Protein AF-A0AAW4BMU1-F1 (afdb_monomer)

Sequence (122 aa):
ATSKSKAVQGATNSAHCILSCYTDLPLKGILLPLTYSEKNSDGNITVSFKYRNGIGDFFKVPASDLAVIKDIEQYANENADTQPKKYERLLLAKRNHNVPKDWEGISPISSQLMTTWSVETN

Structure (mmCIF, N/CA/C/O backbone):
data_AF-A0AAW4BMU1-F1
#
_entry.id   AF-A0AAW4BMU1-F1
#
loop_
_atom_site.group_PDB
_atom_site.id
_atom_site.type_symbol
_atom_site.label_atom_id
_atom_site.label_alt_id
_atom_site.label_comp_id
_atom_site.label_asym_id
_atom_site.label_entity_id
_atom_site.label_seq_id
_atom_site.pdbx_PDB_ins_code
_atom_site.Cartn_x
_atom_site.Cartn_y
_atom_site.Cartn_z
_atom_site.occupancy
_atom_site.B_iso_or_equiv
_atom_site.auth_seq_id
_atom_site.auth_comp_id
_atom_site.auth_asym_id
_atom_site.auth_atom_id
_atom_site.pdbx_PDB_model_num
ATOM 1 N N . ALA A 1 1 ? 23.087 -7.289 16.333 1.00 44.78 1 ALA A N 1
ATOM 2 C CA . ALA A 1 1 ? 22.908 -6.204 15.347 1.00 44.78 1 ALA A CA 1
ATOM 3 C C . ALA A 1 1 ? 22.236 -6.767 14.098 1.00 44.78 1 ALA A C 1
ATOM 5 O O . ALA A 1 1 ? 22.866 -7.502 13.344 1.00 44.78 1 ALA A O 1
ATOM 6 N N . THR A 1 2 ? 20.946 -6.504 13.901 1.00 47.69 2 THR A N 1
ATOM 7 C CA . THR A 1 2 ? 20.257 -6.809 12.640 1.00 47.69 2 THR A CA 1
ATOM 8 C C . THR A 1 2 ? 20.794 -5.872 11.559 1.00 47.69 2 THR A C 1
ATOM 10 O O . THR A 1 2 ? 20.856 -4.659 11.745 1.00 47.69 2 THR A O 1
ATOM 13 N N . SER A 1 3 ? 21.264 -6.422 10.436 1.00 55.03 3 SER A N 1
ATOM 14 C CA . SER A 1 3 ? 21.736 -5.600 9.318 1.00 55.03 3 SER A CA 1
ATOM 15 C C . SER A 1 3 ? 20.581 -4.741 8.790 1.00 55.03 3 SER A C 1
ATOM 17 O O . SER A 1 3 ? 19.454 -5.226 8.691 1.00 55.03 3 SER A O 1
ATOM 19 N N . LYS A 1 4 ? 20.851 -3.483 8.406 1.00 58.41 4 LYS A N 1
ATOM 20 C CA . LYS A 1 4 ? 19.831 -2.526 7.920 1.00 58.41 4 LYS A CA 1
ATOM 21 C C . LYS A 1 4 ? 18.897 -3.116 6.849 1.00 58.41 4 LYS A C 1
ATOM 23 O O . LYS A 1 4 ? 17.707 -2.828 6.852 1.00 58.41 4 LYS A O 1
ATOM 28 N N . SER A 1 5 ? 19.406 -3.997 5.981 1.00 56.44 5 SER A N 1
ATOM 29 C CA . SER A 1 5 ? 18.604 -4.685 4.956 1.00 56.44 5 SER A CA 1
ATOM 30 C C . SER A 1 5 ? 17.519 -5.609 5.524 1.00 56.44 5 SER A C 1
ATOM 32 O O . SER A 1 5 ? 16.420 -5.653 4.980 1.00 56.44 5 SER A O 1
ATOM 34 N N . LYS A 1 6 ? 17.800 -6.326 6.621 1.00 57.34 6 LYS A N 1
ATOM 35 C CA . LYS A 1 6 ? 16.843 -7.239 7.264 1.00 57.34 6 LYS A CA 1
ATOM 36 C C . LYS A 1 6 ? 15.741 -6.465 7.986 1.00 57.34 6 LYS A C 1
ATOM 38 O O . LYS A 1 6 ? 14.580 -6.839 7.882 1.00 57.34 6 LYS A O 1
ATOM 43 N N . ALA A 1 7 ? 16.094 -5.347 8.626 1.00 59.47 7 ALA A N 1
ATOM 44 C CA . ALA A 1 7 ? 15.126 -4.451 9.261 1.00 59.47 7 ALA A CA 1
ATOM 45 C C . ALA A 1 7 ? 14.137 -3.849 8.242 1.00 59.47 7 ALA A C 1
ATOM 47 O O . ALA A 1 7 ? 12.932 -3.853 8.474 1.00 59.47 7 ALA A O 1
ATOM 48 N N . VAL A 1 8 ? 14.630 -3.422 7.072 1.00 62.56 8 VAL A N 1
ATOM 49 C CA . VAL A 1 8 ? 13.799 -2.916 5.959 1.00 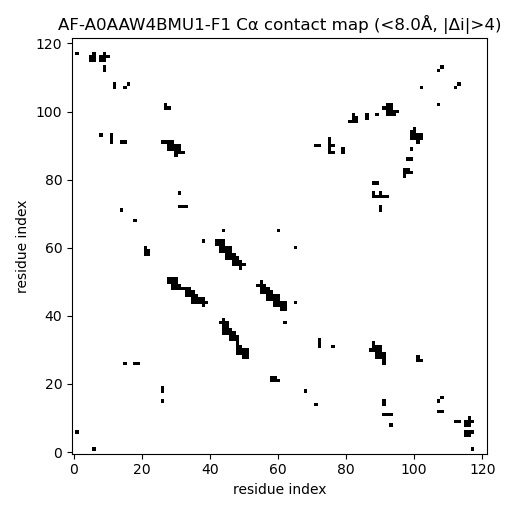62.56 8 VAL A CA 1
ATOM 50 C C . VAL A 1 8 ? 12.831 -3.985 5.436 1.00 62.56 8 VAL A C 1
ATOM 52 O O . VAL A 1 8 ? 11.667 -3.700 5.152 1.00 62.56 8 VAL A O 1
ATOM 55 N N . GLN A 1 9 ? 13.288 -5.236 5.344 1.00 62.19 9 GLN A N 1
ATOM 56 C CA . GLN A 1 9 ? 12.439 -6.347 4.921 1.00 62.19 9 GLN A CA 1
ATOM 57 C C . GLN A 1 9 ? 11.355 -6.678 5.959 1.00 62.19 9 GLN A C 1
ATOM 59 O O . GLN A 1 9 ? 10.221 -6.952 5.578 1.00 62.19 9 GLN A O 1
ATOM 64 N N . GLY A 1 10 ? 11.676 -6.585 7.254 1.00 71.19 10 GLY A N 1
ATOM 65 C CA . GLY A 1 10 ? 10.693 -6.700 8.332 1.00 71.19 10 GLY A CA 1
ATOM 66 C C . GLY A 1 10 ? 9.600 -5.634 8.247 1.00 71.19 10 GLY A C 1
ATOM 67 O O . GLY A 1 10 ? 8.425 -5.978 8.220 1.00 71.19 10 GLY A O 1
ATOM 68 N N . ALA A 1 11 ? 9.975 -4.361 8.099 1.00 78.00 11 ALA A N 1
ATOM 69 C CA . ALA A 1 11 ? 9.020 -3.254 8.002 1.00 78.00 11 ALA A CA 1
ATOM 70 C C . ALA A 1 11 ? 8.071 -3.381 6.794 1.00 78.00 11 ALA A C 1
ATOM 72 O O . ALA A 1 11 ? 6.863 -3.207 6.936 1.00 78.00 11 ALA A O 1
ATOM 73 N N . THR A 1 12 ? 8.597 -3.755 5.621 1.00 81.69 12 THR A N 1
ATOM 74 C CA . THR A 1 12 ? 7.780 -3.943 4.405 1.00 81.69 12 THR A CA 1
ATOM 75 C C . THR A 1 12 ? 6.765 -5.079 4.572 1.00 81.69 12 THR A C 1
ATOM 77 O O . THR A 1 12 ? 5.614 -4.958 4.155 1.00 81.69 12 THR A O 1
ATOM 80 N N . ASN A 1 13 ? 7.171 -6.182 5.203 1.00 83.12 13 ASN A N 1
ATOM 81 C CA . ASN A 1 13 ? 6.277 -7.310 5.438 1.00 83.12 13 ASN A CA 1
ATOM 82 C C . ASN A 1 13 ? 5.215 -6.989 6.498 1.00 83.12 13 ASN A C 1
ATOM 84 O O . ASN A 1 13 ? 4.052 -7.343 6.310 1.00 83.12 13 ASN A O 1
ATOM 88 N N . SER A 1 14 ? 5.585 -6.290 7.577 1.00 85.00 14 SER A N 1
ATOM 89 C CA . SER A 1 14 ? 4.630 -5.810 8.582 1.00 85.00 14 SER A CA 1
ATOM 90 C C . SER A 1 14 ? 3.599 -4.870 7.961 1.00 85.00 14 SER A C 1
ATOM 92 O O . SER A 1 14 ? 2.406 -5.043 8.193 1.00 85.00 14 SER A O 1
ATOM 94 N N . ALA A 1 15 ? 4.031 -3.940 7.102 1.00 89.62 15 ALA A N 1
ATOM 95 C CA . ALA A 1 15 ? 3.130 -3.057 6.367 1.00 89.62 15 ALA A CA 1
ATOM 96 C C . ALA A 1 15 ? 2.135 -3.842 5.495 1.00 89.62 15 ALA A C 1
ATOM 98 O O . ALA A 1 15 ? 0.943 -3.545 5.510 1.00 89.62 15 ALA A O 1
ATOM 99 N N . HIS A 1 16 ? 2.593 -4.890 4.797 1.00 89.44 16 HIS A N 1
ATOM 100 C CA . HIS A 1 16 ? 1.696 -5.779 4.055 1.00 89.44 16 HIS A CA 1
ATOM 101 C C . HIS A 1 16 ? 0.668 -6.458 4.974 1.00 89.44 16 HIS A C 1
ATOM 103 O O . HIS A 1 16 ? -0.513 -6.487 4.639 1.00 89.44 16 HIS A O 1
ATOM 109 N N . CYS A 1 17 ? 1.093 -6.997 6.125 1.00 88.31 17 CYS A N 1
ATOM 110 C CA . CYS A 1 17 ? 0.184 -7.643 7.083 1.00 88.31 17 CYS A CA 1
ATOM 111 C C . CYS A 1 17 ? -0.893 -6.676 7.573 1.00 88.31 17 CYS A C 1
ATOM 113 O O . CYS A 1 17 ? -2.075 -7.000 7.534 1.00 88.31 17 CYS A O 1
ATOM 115 N N . ILE A 1 18 ? -0.480 -5.480 7.992 1.00 92.06 18 ILE A N 1
ATOM 116 C CA . ILE A 1 18 ? -1.384 -4.448 8.499 1.00 92.06 18 ILE A CA 1
ATOM 117 C C . ILE A 1 18 ? -2.407 -4.073 7.426 1.00 92.06 18 ILE A C 1
ATOM 119 O O . ILE A 1 18 ? -3.604 -4.089 7.689 1.00 92.06 18 ILE A O 1
ATOM 123 N N . LEU A 1 19 ? -1.956 -3.789 6.202 1.00 93.56 19 LEU A N 1
ATOM 124 C CA . LEU A 1 19 ? -2.849 -3.402 5.109 1.00 93.56 19 LEU A CA 1
ATOM 125 C C . LEU A 1 19 ? -3.829 -4.519 4.730 1.00 93.56 19 LEU A C 1
ATOM 127 O O . LEU A 1 19 ? -4.995 -4.231 4.472 1.00 93.56 19 LEU A O 1
ATOM 131 N N . SER A 1 20 ? -3.397 -5.785 4.768 1.00 92.38 20 SER A N 1
ATOM 132 C CA . SER A 1 20 ? -4.282 -6.926 4.493 1.00 92.38 20 SER A CA 1
ATOM 133 C C . SER A 1 20 ? -5.406 -7.102 5.520 1.00 92.38 20 SER A C 1
ATOM 135 O O . SER A 1 20 ? -6.400 -7.751 5.220 1.00 92.38 20 SER A O 1
ATOM 137 N N . CYS A 1 21 ? -5.303 -6.489 6.704 1.00 93.19 21 CYS A N 1
ATOM 138 C CA . CYS A 1 21 ? -6.403 -6.470 7.671 1.00 93.19 21 CYS A CA 1
ATOM 139 C C . CYS A 1 21 ? -7.549 -5.530 7.260 1.00 93.19 21 CYS A C 1
ATOM 141 O O . CYS A 1 21 ? -8.651 -5.661 7.787 1.00 93.19 21 CYS A O 1
ATOM 143 N N . TYR A 1 22 ? -7.305 -4.579 6.351 1.00 94.50 22 TYR A N 1
ATOM 144 C CA . TYR A 1 22 ? -8.291 -3.572 5.942 1.00 94.50 22 TYR A CA 1
ATOM 145 C C . TYR A 1 22 ? -8.839 -3.782 4.530 1.00 94.50 22 TYR A C 1
ATOM 147 O O . TYR A 1 22 ? -9.809 -3.123 4.148 1.00 94.50 22 TYR A O 1
ATOM 155 N N . THR A 1 23 ? -8.214 -4.644 3.726 1.00 94.50 23 THR A N 1
ATOM 156 C CA . THR A 1 23 ? -8.623 -4.857 2.339 1.00 94.50 23 THR A CA 1
ATOM 157 C C . THR A 1 23 ? -8.150 -6.192 1.775 1.00 94.50 23 THR A C 1
ATOM 159 O O . THR A 1 23 ? -7.016 -6.608 2.005 1.00 94.50 23 THR A O 1
ATOM 162 N N . ASP A 1 24 ? -9.007 -6.807 0.959 1.00 92.75 24 ASP A N 1
ATOM 163 C CA . ASP A 1 24 ? -8.674 -7.963 0.118 1.00 92.75 24 ASP A CA 1
ATOM 164 C C . ASP A 1 24 ? -8.123 -7.545 -1.258 1.00 92.75 24 ASP A C 1
ATOM 166 O O . ASP A 1 24 ? -7.808 -8.386 -2.105 1.00 92.75 24 ASP A O 1
ATOM 170 N N . LEU A 1 25 ? -8.025 -6.236 -1.516 1.00 93.25 25 LEU A N 1
ATOM 171 C CA . LEU A 1 25 ? -7.499 -5.720 -2.771 1.00 93.25 25 LEU A CA 1
ATOM 172 C C . LEU A 1 25 ? -6.021 -6.101 -2.936 1.00 93.25 25 LEU A C 1
ATOM 174 O O . LEU A 1 25 ? -5.258 -6.096 -1.964 1.00 93.25 25 LEU A O 1
ATOM 178 N N . PRO A 1 26 ? -5.563 -6.363 -4.173 1.00 91.12 26 PRO A N 1
ATOM 179 C CA . PRO A 1 26 ? -4.154 -6.614 -4.424 1.00 91.12 26 PRO A CA 1
ATOM 180 C C . PRO A 1 26 ? -3.303 -5.436 -3.940 1.00 91.12 26 PRO A C 1
ATOM 182 O O . PRO A 1 26 ? -3.369 -4.345 -4.492 1.00 91.12 26 PRO A O 1
ATOM 185 N N . LEU A 1 27 ? -2.446 -5.648 -2.943 1.00 90.88 27 LEU A N 1
ATOM 186 C CA . LEU A 1 27 ? -1.543 -4.591 -2.467 1.00 90.88 27 LEU A CA 1
ATOM 187 C C . LEU A 1 27 ? -0.356 -4.347 -3.422 1.00 90.88 27 LEU A C 1
ATOM 189 O O . LEU A 1 27 ? 0.415 -3.398 -3.265 1.00 90.88 27 LEU A O 1
ATOM 193 N N . LYS A 1 28 ? -0.194 -5.225 -4.419 1.00 88.56 28 LYS A N 1
ATOM 194 C CA . LYS A 1 28 ? 0.891 -5.200 -5.405 1.00 88.56 28 LYS A CA 1
ATOM 195 C C . LYS A 1 28 ? 0.693 -4.035 -6.366 1.00 88.56 28 LYS A C 1
ATOM 197 O O . LYS A 1 28 ? -0.366 -3.903 -6.969 1.00 88.56 28 LYS A O 1
ATOM 202 N N . GLY A 1 29 ? 1.751 -3.259 -6.596 1.00 90.00 29 GLY A N 1
ATOM 203 C CA . GLY A 1 29 ? 1.763 -2.248 -7.655 1.00 90.00 29 GLY A CA 1
ATOM 204 C C . GLY A 1 29 ? 0.915 -1.009 -7.365 1.00 90.00 29 GLY A C 1
ATOM 205 O O . GLY A 1 29 ? 0.651 -0.244 -8.292 1.00 90.00 29 GLY A O 1
ATOM 206 N N . ILE A 1 30 ? 0.499 -0.813 -6.109 1.00 94.06 30 ILE A N 1
ATOM 207 C CA . ILE A 1 30 ? -0.136 0.423 -5.650 1.00 94.06 30 ILE A CA 1
ATOM 208 C C . ILE A 1 30 ? 0.870 1.573 -5.766 1.00 94.06 30 ILE A C 1
ATOM 210 O O . ILE A 1 30 ? 1.992 1.478 -5.263 1.00 94.06 30 ILE A O 1
ATOM 214 N N . LEU A 1 31 ? 0.455 2.653 -6.421 1.00 95.25 31 LEU A N 1
ATOM 215 C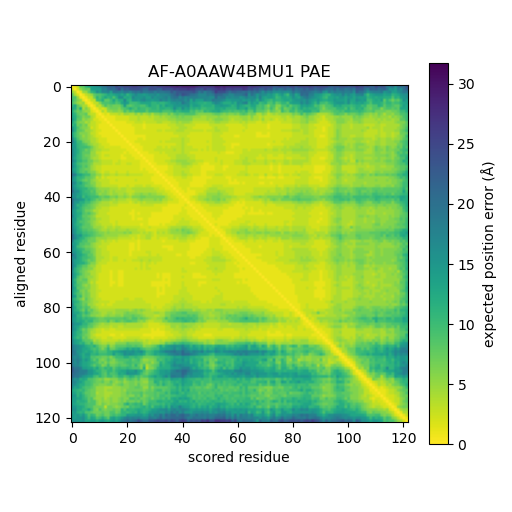 CA . LEU A 1 31 ? 1.234 3.864 -6.647 1.00 95.25 31 LEU A CA 1
ATOM 216 C C . LEU A 1 31 ? 1.031 4.882 -5.523 1.00 95.25 31 LEU A C 1
ATOM 218 O O . LEU A 1 31 ? -0.070 5.034 -4.9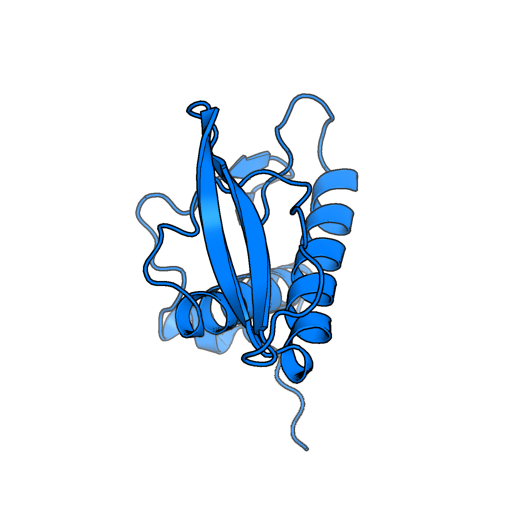95 1.00 95.25 31 LEU A O 1
ATOM 222 N N . LEU A 1 32 ? 2.102 5.612 -5.218 1.00 94.81 32 LEU A N 1
ATOM 223 C CA . LEU A 1 32 ? 2.074 6.798 -4.362 1.00 94.81 32 LEU A CA 1
ATOM 224 C C . LEU A 1 32 ? 1.837 8.080 -5.185 1.00 94.81 32 LEU A C 1
ATOM 226 O O . LEU A 1 32 ? 2.248 8.133 -6.351 1.00 94.81 32 LEU A O 1
ATOM 230 N N . PRO A 1 33 ? 1.277 9.146 -4.578 1.00 95.88 33 PRO A N 1
ATOM 231 C CA . PRO A 1 33 ? 0.775 9.214 -3.199 1.00 95.88 33 PRO A CA 1
ATOM 232 C C . PRO A 1 33 ? -0.612 8.579 -3.036 1.00 95.88 33 PRO A C 1
ATOM 234 O O . PRO A 1 33 ? -1.386 8.485 -3.992 1.00 95.88 33 PRO A O 1
ATOM 237 N N . LEU A 1 34 ? -0.933 8.182 -1.806 1.00 97.25 34 LEU A N 1
ATOM 238 C CA . LEU A 1 34 ? -2.292 7.822 -1.414 1.00 97.25 34 LEU A CA 1
ATOM 239 C C . LEU A 1 34 ? -3.139 9.091 -1.259 1.00 97.25 34 LEU A C 1
ATOM 241 O O . LEU A 1 34 ? -2.637 10.184 -1.003 1.00 97.25 34 LEU A O 1
ATOM 245 N N . THR A 1 35 ? -4.452 8.953 -1.422 1.00 97.62 35 THR A N 1
ATOM 246 C CA . THR A 1 35 ? -5.408 10.046 -1.198 1.00 97.62 35 THR A CA 1
ATOM 247 C C . THR A 1 35 ? -6.343 9.688 -0.054 1.00 97.62 35 THR A C 1
ATOM 249 O O . THR A 1 35 ? -6.876 8.582 -0.015 1.00 97.62 35 THR A O 1
ATOM 252 N N . TYR A 1 36 ? -6.568 10.630 0.857 1.00 97.75 36 TYR A N 1
ATOM 253 C CA . TYR A 1 36 ? -7.368 10.423 2.062 1.00 97.75 36 TYR A CA 1
ATOM 254 C C . TYR A 1 36 ? -8.613 11.300 2.031 1.00 97.75 36 TYR A C 1
ATOM 256 O O . TYR A 1 36 ? -8.516 12.499 1.772 1.00 97.75 36 TYR A O 1
ATOM 264 N N . SER A 1 37 ? -9.774 10.714 2.315 1.00 97.25 37 SER A N 1
ATOM 265 C CA . SER A 1 37 ? -11.001 11.479 2.538 1.00 97.25 37 SER A CA 1
ATOM 266 C C . SER A 1 37 ? -11.046 12.083 3.943 1.00 97.25 37 SER A C 1
ATOM 268 O O . SER A 1 37 ? -10.277 11.717 4.834 1.00 97.25 37 SER A O 1
ATOM 270 N N . GLU A 1 38 ? -12.029 12.946 4.180 1.00 96.50 38 GLU A N 1
ATOM 271 C CA . GLU A 1 38 ? -12.455 13.261 5.542 1.00 96.50 38 GLU A CA 1
ATOM 272 C C . GLU A 1 38 ? -13.091 12.038 6.223 1.00 96.50 38 GLU A C 1
ATOM 274 O O . GLU A 1 38 ? -13.467 11.053 5.572 1.00 96.50 38 GLU A O 1
ATOM 279 N N . LYS A 1 39 ? -13.202 12.108 7.553 1.00 97.12 39 LYS A N 1
ATOM 280 C CA . LYS A 1 39 ? -13.874 11.097 8.372 1.00 97.12 39 LYS A CA 1
ATOM 281 C C . LYS A 1 39 ? -15.371 11.091 8.051 1.00 97.12 39 LYS A C 1
ATOM 283 O O . LYS A 1 39 ? -16.029 12.122 8.151 1.00 97.12 39 LYS A O 1
ATOM 288 N N . ASN A 1 40 ? -15.907 9.927 7.698 1.00 94.00 40 ASN A N 1
ATOM 289 C CA . ASN A 1 40 ? -17.328 9.759 7.417 1.00 94.00 40 ASN A CA 1
ATOM 290 C C . ASN A 1 40 ? -18.162 9.605 8.709 1.00 94.00 40 ASN A C 1
ATOM 292 O O . ASN A 1 40 ? -17.625 9.544 9.818 1.00 94.00 40 ASN A O 1
ATOM 296 N N . SER A 1 41 ? -19.487 9.513 8.562 1.00 94.50 41 SER A N 1
ATOM 297 C CA . SER A 1 41 ? -20.435 9.308 9.671 1.00 94.50 41 SER A CA 1
ATOM 298 C C . SER A 1 41 ? -20.152 8.055 10.500 1.00 94.50 41 SER A C 1
ATOM 300 O O . SER A 1 41 ? -20.377 8.054 11.706 1.00 94.50 41 SER A O 1
ATOM 302 N N . ASP A 1 42 ? -19.615 7.014 9.866 1.00 94.25 42 ASP A N 1
ATOM 303 C CA . ASP A 1 42 ? -19.290 5.729 10.500 1.00 94.25 42 ASP A CA 1
ATOM 304 C C . ASP A 1 42 ? -17.941 5.772 11.233 1.00 94.25 42 ASP A C 1
ATOM 306 O O . ASP A 1 42 ? -17.502 4.793 11.829 1.00 94.25 42 ASP A O 1
ATOM 310 N N . GLY A 1 43 ? -17.254 6.912 11.166 1.00 95.25 43 GLY A N 1
ATOM 311 C CA . GLY A 1 43 ? -15.959 7.136 11.777 1.00 95.25 43 GLY A CA 1
ATOM 312 C C . GLY A 1 43 ? -14.762 6.590 11.004 1.00 95.25 43 GLY A C 1
ATOM 313 O O . GLY A 1 43 ? -13.656 6.560 11.549 1.00 95.25 43 GLY A O 1
ATOM 314 N N . ASN A 1 44 ? -14.966 6.225 9.741 1.00 97.38 44 ASN A N 1
ATOM 315 C CA . ASN A 1 44 ? -13.950 5.702 8.841 1.00 97.38 44 ASN A CA 1
ATOM 316 C C . ASN A 1 44 ? -13.421 6.774 7.886 1.00 97.38 44 ASN A C 1
ATOM 318 O O . ASN A 1 44 ? -14.096 7.751 7.563 1.00 97.38 44 ASN A O 1
ATOM 322 N N . ILE A 1 45 ? -12.211 6.551 7.390 1.00 97.81 45 ILE A N 1
ATOM 323 C CA . ILE A 1 45 ? -11.549 7.341 6.359 1.00 97.81 45 ILE A CA 1
ATOM 324 C C . ILE A 1 45 ? -11.343 6.450 5.142 1.00 97.81 45 ILE A C 1
ATOM 326 O O . ILE A 1 45 ? -10.950 5.290 5.264 1.00 97.81 45 ILE A O 1
ATOM 330 N N . THR A 1 46 ? -11.617 6.998 3.964 1.00 97.88 46 THR A N 1
ATOM 331 C CA . THR A 1 46 ? -11.373 6.316 2.696 1.00 97.88 46 THR A CA 1
ATOM 332 C C . THR A 1 46 ? -9.955 6.616 2.236 1.00 97.88 46 THR A C 1
ATOM 334 O O . THR A 1 46 ? -9.586 7.780 2.075 1.00 97.88 46 THR A O 1
ATOM 337 N N . VAL A 1 47 ? -9.177 5.561 2.009 1.00 98.00 47 VAL A N 1
ATOM 338 C CA . VAL A 1 47 ? -7.825 5.606 1.452 1.00 98.00 47 VAL A CA 1
ATOM 339 C C . VAL A 1 47 ? -7.912 5.145 0.004 1.00 98.00 47 VAL A C 1
ATOM 341 O O . VAL A 1 47 ? -8.257 3.996 -0.260 1.00 98.00 47 VAL A O 1
ATOM 344 N N . SER A 1 48 ? -7.636 6.047 -0.932 1.00 97.81 48 SER A N 1
ATOM 345 C CA . SER A 1 48 ? -7.716 5.798 -2.374 1.00 97.81 48 SER A CA 1
ATOM 346 C C . SER A 1 48 ? -6.332 5.776 -3.003 1.00 97.81 48 SER A C 1
ATOM 348 O O . SER A 1 48 ? -5.435 6.513 -2.586 1.00 97.81 48 SER A O 1
ATOM 350 N N . PHE A 1 49 ? -6.168 4.959 -4.035 1.00 97.44 49 PHE A N 1
ATOM 351 C CA . PHE A 1 49 ? -4.903 4.785 -4.731 1.00 97.44 49 PHE A CA 1
ATOM 352 C C . PHE A 1 49 ? -5.104 4.381 -6.192 1.00 97.44 49 PHE A C 1
ATOM 354 O O . PHE A 1 49 ? -6.227 4.160 -6.643 1.00 97.44 49 PHE A O 1
ATOM 361 N N . LYS A 1 50 ? -4.002 4.286 -6.944 1.00 97.19 50 LYS A N 1
ATOM 362 C CA . LYS A 1 50 ? -3.990 3.787 -8.325 1.00 97.19 50 LYS A CA 1
ATOM 363 C C . LYS A 1 50 ? -2.971 2.675 -8.509 1.00 97.19 50 LYS A C 1
ATOM 365 O O . LYS A 1 50 ? -1.932 2.670 -7.859 1.00 97.19 50 LYS A O 1
ATOM 370 N N . TYR A 1 51 ? -3.244 1.780 -9.442 1.00 94.56 51 TYR A N 1
ATOM 371 C CA . TYR A 1 51 ? -2.302 0.790 -9.946 1.00 94.56 51 TYR A CA 1
ATOM 372 C C . TYR A 1 51 ? -1.570 1.305 -11.192 1.00 94.56 51 TYR A C 1
ATOM 374 O O . TYR A 1 51 ? -2.009 2.249 -11.851 1.00 94.56 51 TYR A O 1
ATOM 382 N N . ARG A 1 52 ? -0.482 0.627 -11.581 1.00 89.88 52 ARG A N 1
ATOM 383 C CA . ARG A 1 52 ? 0.277 0.924 -12.817 1.00 89.88 52 ARG A CA 1
ATOM 384 C C . ARG A 1 52 ? -0.550 0.889 -14.101 1.00 89.88 52 ARG A C 1
ATOM 386 O O . ARG A 1 52 ? -0.226 1.574 -15.062 1.00 89.88 52 ARG A O 1
ATOM 393 N N . ASN A 1 53 ? -1.613 0.091 -14.130 1.00 89.50 53 ASN A N 1
ATOM 394 C CA . ASN A 1 53 ? -2.526 0.012 -15.271 1.00 89.50 53 ASN A CA 1
ATOM 395 C C . ASN A 1 53 ? -3.524 1.190 -15.329 1.00 89.50 53 ASN A C 1
ATOM 397 O O . ASN A 1 53 ? -4.398 1.200 -16.191 1.00 89.50 53 ASN A O 1
ATOM 401 N N . GLY A 1 54 ? -3.417 2.160 -14.416 1.00 91.12 54 GLY A N 1
ATOM 402 C CA . GLY A 1 54 ? -4.283 3.334 -14.337 1.00 91.12 54 GLY A CA 1
ATOM 403 C C . GLY A 1 54 ? -5.598 3.109 -13.587 1.00 91.12 54 GLY A C 1
ATOM 404 O O . GLY A 1 54 ? -6.308 4.085 -13.343 1.00 91.12 54 GLY A O 1
ATOM 405 N N . ILE A 1 55 ? -5.913 1.870 -13.188 1.00 94.88 55 ILE A N 1
ATOM 406 C CA . ILE A 1 55 ? -7.109 1.557 -12.398 1.00 94.88 55 ILE A CA 1
ATOM 407 C C . ILE A 1 55 ? -6.941 2.141 -10.997 1.00 94.88 55 ILE A C 1
ATOM 409 O O . ILE A 1 55 ? -5.898 1.964 -10.366 1.00 94.88 55 ILE A O 1
ATOM 413 N N . GLY A 1 56 ? -7.956 2.872 -10.540 1.00 95.75 56 GLY A N 1
ATOM 414 C CA . GLY A 1 56 ? -8.031 3.404 -9.186 1.00 95.75 56 GLY A CA 1
ATOM 415 C C . GLY A 1 56 ? -8.951 2.560 -8.319 1.00 95.75 56 GLY A C 1
ATOM 416 O O . GLY A 1 56 ? -10.010 2.153 -8.783 1.00 95.75 56 GLY A O 1
ATOM 417 N N . ASP A 1 57 ? -8.555 2.355 -7.070 1.00 97.38 57 ASP A N 1
ATOM 418 C CA . ASP A 1 57 ? -9.313 1.610 -6.069 1.00 97.38 57 ASP A CA 1
ATOM 419 C C . ASP A 1 57 ? -9.170 2.274 -4.696 1.00 97.38 57 ASP A C 1
ATOM 421 O O . ASP A 1 57 ? -8.391 3.217 -4.512 1.00 97.38 57 ASP A O 1
ATOM 425 N N . PHE A 1 58 ? -9.956 1.811 -3.727 1.00 97.25 58 PHE A N 1
ATOM 426 C CA . PHE A 1 58 ? -9.931 2.343 -2.373 1.00 97.25 58 PHE A CA 1
ATOM 427 C C . PHE A 1 58 ? -10.290 1.291 -1.327 1.00 97.25 58 PHE A C 1
ATOM 429 O O . PHE A 1 58 ? -10.956 0.297 -1.604 1.00 97.25 58 PHE A O 1
ATOM 436 N N . PHE A 1 59 ? -9.901 1.561 -0.087 1.00 97.00 59 PHE A N 1
ATOM 437 C CA . PHE A 1 59 ? -10.349 0.830 1.093 1.00 97.00 59 PHE A CA 1
ATOM 438 C C . PHE A 1 59 ? -10.670 1.803 2.225 1.00 97.00 59 PHE A C 1
ATOM 440 O O . PHE A 1 59 ? -10.379 2.999 2.142 1.00 97.00 59 PHE A O 1
ATOM 447 N N . LYS A 1 60 ? -11.319 1.302 3.275 1.00 97.25 60 LYS A N 1
ATOM 448 C CA . LYS A 1 60 ? -11.720 2.104 4.433 1.00 97.25 60 LYS A CA 1
ATOM 449 C C . LYS A 1 60 ? -10.929 1.674 5.655 1.00 97.25 60 LYS A C 1
ATOM 451 O O . LYS A 1 60 ? -10.744 0.483 5.878 1.00 97.25 60 LYS A O 1
ATOM 456 N N . VAL A 1 61 ? -10.526 2.647 6.461 1.00 96.94 61 VAL A N 1
ATOM 457 C CA . VAL A 1 61 ? -9.874 2.415 7.753 1.00 96.94 61 VAL A CA 1
ATOM 458 C C . VAL A 1 61 ? -10.561 3.227 8.845 1.00 96.94 61 VAL A C 1
ATOM 460 O O . VAL A 1 61 ? -11.014 4.341 8.564 1.00 96.94 61 VAL A O 1
ATOM 463 N N . PRO A 1 62 ? -10.634 2.732 10.089 1.00 97.31 62 PRO A N 1
ATOM 464 C CA . PRO A 1 62 ? -11.047 3.548 11.222 1.00 97.31 62 PRO A CA 1
ATOM 465 C C . PRO A 1 62 ? -10.148 4.778 11.368 1.00 97.31 62 PRO A C 1
ATOM 467 O O . PRO A 1 62 ? -8.934 4.702 11.174 1.00 97.31 62 PRO A O 1
ATOM 470 N N . ALA A 1 63 ? -10.717 5.920 11.758 1.00 96.25 63 ALA A N 1
ATOM 471 C CA . ALA A 1 63 ? -9.931 7.140 11.957 1.00 96.25 63 ALA A CA 1
ATOM 472 C C . ALA A 1 63 ? -8.825 6.989 13.024 1.00 96.25 63 ALA A C 1
ATOM 474 O O . ALA A 1 63 ? -7.817 7.690 12.945 1.00 96.25 63 ALA A O 1
ATOM 475 N N . SER A 1 64 ? -8.993 6.075 13.991 1.00 95.38 64 SER A N 1
ATOM 476 C CA . SER A 1 64 ? -7.971 5.732 14.994 1.00 95.38 64 SER A CA 1
ATOM 477 C C . SER A 1 64 ? -6.705 5.139 14.380 1.00 95.38 64 SER A C 1
ATOM 479 O O . SER A 1 64 ? -5.616 5.350 14.903 1.00 95.38 64 SER A O 1
ATOM 481 N N . ASP A 1 65 ? -6.846 4.443 13.253 1.00 95.50 65 ASP A N 1
ATOM 482 C CA . ASP A 1 65 ? -5.782 3.638 12.655 1.00 95.50 65 ASP A CA 1
ATOM 483 C C . ASP A 1 65 ? -5.100 4.375 11.493 1.00 95.50 65 ASP A C 1
ATOM 485 O O . ASP A 1 65 ? -4.100 3.912 10.943 1.00 95.50 65 ASP A O 1
ATOM 489 N N . LEU A 1 66 ? -5.603 5.565 11.133 1.00 94.50 66 LEU A N 1
ATOM 490 C CA . LEU A 1 66 ? -5.059 6.389 10.053 1.00 94.50 66 LEU A CA 1
ATOM 491 C C . LEU A 1 66 ? -3.567 6.682 10.237 1.00 94.50 66 LEU A C 1
ATOM 493 O O . LEU A 1 66 ? -2.836 6.743 9.250 1.00 94.50 66 LEU A O 1
ATOM 497 N N . ALA A 1 67 ? -3.124 6.881 11.482 1.00 94.88 67 ALA A N 1
ATOM 498 C CA . ALA A 1 67 ? -1.725 7.161 11.792 1.00 94.88 67 ALA A CA 1
ATOM 499 C C . ALA A 1 67 ? -0.807 6.055 11.253 1.00 94.88 67 ALA A C 1
ATOM 501 O O . ALA A 1 67 ? 0.144 6.351 10.539 1.00 94.88 67 ALA A O 1
ATOM 502 N N . VAL A 1 68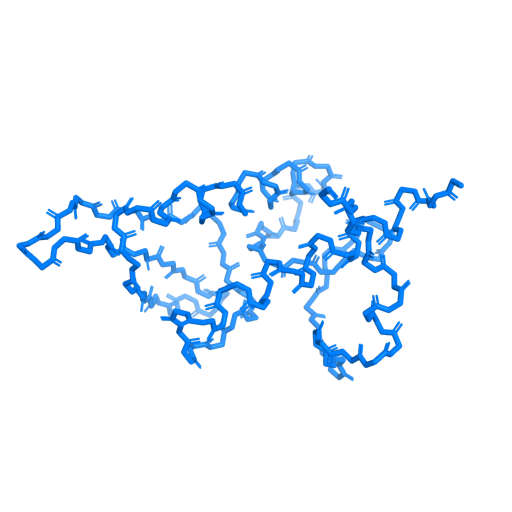 ? -1.175 4.788 11.466 1.00 93.62 68 VAL A N 1
ATOM 503 C CA . VAL A 1 68 ? -0.398 3.636 10.991 1.00 93.62 68 VAL A CA 1
ATOM 504 C C . VAL A 1 68 ? -0.339 3.598 9.461 1.00 93.62 68 VAL A C 1
ATOM 506 O O . VAL A 1 68 ? 0.713 3.325 8.889 1.00 93.62 68 VAL A O 1
ATOM 509 N N . ILE A 1 69 ? -1.443 3.915 8.774 1.00 95.81 69 ILE A N 1
ATOM 510 C CA . ILE A 1 69 ? -1.464 3.971 7.302 1.00 95.81 69 ILE A CA 1
ATOM 511 C C . ILE A 1 69 ? -0.548 5.083 6.777 1.00 95.81 69 ILE A C 1
ATOM 513 O O . ILE A 1 69 ? 0.195 4.868 5.818 1.00 95.81 69 ILE A O 1
ATOM 517 N N . LYS A 1 70 ? -0.559 6.252 7.425 1.00 95.62 70 LYS A N 1
ATOM 518 C CA . LYS A 1 70 ? 0.328 7.369 7.077 1.00 95.62 70 LYS A CA 1
ATOM 519 C C . LYS A 1 70 ? 1.792 7.052 7.348 1.00 95.62 70 LYS A C 1
ATOM 521 O O . LYS A 1 70 ? 2.629 7.410 6.528 1.00 95.62 70 LYS A O 1
ATOM 526 N N . ASP A 1 71 ? 2.101 6.351 8.433 1.00 94.12 71 ASP A N 1
ATOM 527 C CA . ASP A 1 71 ? 3.466 5.914 8.734 1.00 94.12 71 ASP A CA 1
ATOM 528 C C . ASP A 1 71 ? 3.979 4.930 7.670 1.00 94.12 71 ASP A C 1
ATOM 530 O O . ASP A 1 71 ? 5.122 5.036 7.221 1.00 94.12 71 ASP A O 1
ATOM 534 N N . ILE A 1 72 ? 3.120 4.020 7.191 1.00 94.00 72 ILE A N 1
ATOM 535 C CA . ILE A 1 72 ? 3.440 3.121 6.072 1.00 94.00 72 ILE A CA 1
ATOM 536 C C . ILE A 1 72 ? 3.688 3.915 4.781 1.00 94.00 72 ILE A C 1
ATOM 538 O O . ILE A 1 72 ? 4.670 3.655 4.082 1.00 94.00 72 ILE A O 1
ATOM 542 N N . GLU A 1 73 ? 2.833 4.889 4.454 1.00 95.25 73 GLU A N 1
ATOM 543 C CA . GLU A 1 73 ? 3.033 5.754 3.286 1.00 95.25 73 GLU A CA 1
ATOM 544 C C . GLU A 1 73 ? 4.326 6.576 3.395 1.00 95.25 73 GLU A C 1
ATOM 546 O O . GLU A 1 73 ? 5.074 6.685 2.421 1.00 95.25 73 GLU A O 1
ATOM 551 N N . GLN A 1 74 ? 4.609 7.144 4.566 1.00 94.06 74 GLN A N 1
ATOM 552 C CA . GLN A 1 74 ? 5.815 7.923 4.826 1.00 94.06 74 GLN A CA 1
ATOM 553 C C . GLN A 1 74 ? 7.063 7.060 4.632 1.00 94.06 74 GLN A C 1
ATOM 555 O O . GLN A 1 74 ? 7.961 7.426 3.872 1.00 94.06 74 GLN A O 1
ATOM 560 N N . TYR A 1 75 ? 7.075 5.865 5.2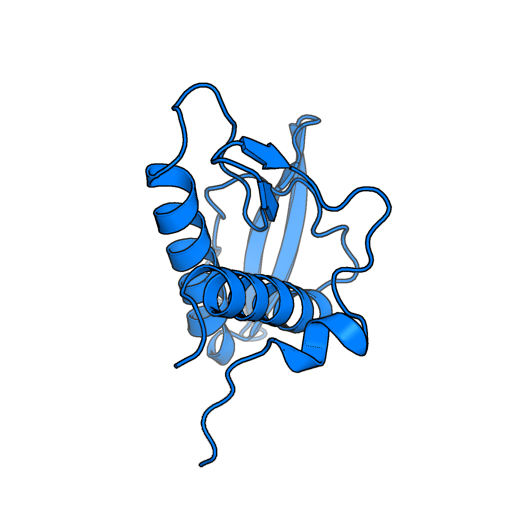23 1.00 90.31 75 TYR A N 1
ATOM 561 C CA . TYR A 1 75 ? 8.133 4.882 5.023 1.00 90.31 75 TYR A CA 1
ATOM 562 C C . TYR A 1 75 ? 8.323 4.527 3.538 1.00 90.31 75 TYR A C 1
ATOM 564 O O . TYR A 1 75 ? 9.449 4.429 3.038 1.00 90.31 75 TYR A O 1
ATOM 572 N N . ALA A 1 76 ? 7.229 4.347 2.797 1.00 90.94 76 ALA A N 1
ATOM 573 C CA . ALA A 1 76 ? 7.278 4.066 1.368 1.00 90.94 76 ALA A CA 1
ATOM 574 C C . ALA A 1 76 ? 7.843 5.250 0.562 1.00 90.94 76 ALA A C 1
ATOM 576 O O . ALA A 1 76 ? 8.655 5.045 -0.343 1.00 90.94 76 ALA A O 1
ATOM 577 N N . ASN A 1 77 ? 7.486 6.486 0.923 1.00 92.69 77 ASN A N 1
ATOM 578 C CA . ASN A 1 77 ? 8.022 7.702 0.315 1.00 92.69 77 ASN A CA 1
ATOM 579 C C . ASN A 1 77 ? 9.527 7.857 0.550 1.00 92.69 77 ASN A C 1
ATOM 581 O O . ASN A 1 77 ? 10.262 8.048 -0.417 1.00 92.69 77 ASN A O 1
ATOM 585 N N . GLU A 1 78 ? 10.002 7.676 1.782 1.00 90.50 78 GLU A N 1
ATOM 586 C CA . GLU A 1 78 ? 11.435 7.719 2.117 1.00 90.50 78 GLU A CA 1
ATOM 587 C C . GLU A 1 78 ? 12.232 6.665 1.333 1.00 90.50 78 GLU A C 1
ATOM 589 O O . GLU A 1 78 ? 13.330 6.904 0.807 1.00 90.50 78 GLU A O 1
ATOM 594 N N . ASN A 1 79 ? 11.648 5.475 1.188 1.00 85.50 79 ASN A N 1
ATOM 595 C CA . ASN A 1 79 ? 12.226 4.422 0.369 1.00 85.50 79 ASN A CA 1
ATOM 596 C C . ASN A 1 79 ? 12.205 4.749 -1.122 1.00 85.50 79 ASN A C 1
ATOM 598 O O . ASN A 1 79 ? 13.113 4.321 -1.835 1.00 85.50 79 ASN A O 1
ATOM 602 N N . ALA A 1 80 ? 11.191 5.456 -1.614 1.00 88.44 80 ALA A N 1
ATOM 603 C CA . ALA A 1 80 ? 11.090 5.873 -3.006 1.00 88.44 80 ALA A CA 1
ATOM 604 C C . ALA A 1 80 ? 12.066 7.012 -3.336 1.00 88.44 80 ALA A C 1
ATOM 606 O O . ALA A 1 80 ? 12.683 6.994 -4.399 1.00 88.44 80 ALA A O 1
ATOM 607 N N . ASP A 1 81 ? 12.293 7.941 -2.406 1.00 88.81 81 ASP A N 1
ATOM 608 C CA . ASP A 1 81 ? 13.214 9.073 -2.576 1.00 88.81 81 ASP A CA 1
ATOM 609 C C . ASP A 1 81 ? 14.671 8.639 -2.764 1.00 88.81 81 ASP A C 1
ATOM 611 O O . ASP A 1 81 ? 15.454 9.302 -3.443 1.00 88.81 81 ASP A O 1
ATOM 615 N N . THR A 1 82 ? 15.038 7.480 -2.220 1.00 85.56 82 THR A N 1
ATOM 616 C CA . THR A 1 82 ? 16.377 6.901 -2.383 1.00 85.56 82 THR A CA 1
ATOM 617 C C . THR A 1 82 ? 16.536 6.085 -3.683 1.00 85.56 82 THR A C 1
ATOM 619 O O . THR A 1 82 ? 17.585 5.478 -3.902 1.00 85.56 82 THR A O 1
ATOM 622 N N . GLN A 1 83 ? 15.511 6.021 -4.547 1.00 84.31 83 GLN A N 1
ATOM 623 C CA . GLN A 1 83 ? 15.532 5.291 -5.826 1.00 84.31 83 GLN A CA 1
ATOM 624 C C . GLN A 1 83 ? 15.845 6.225 -7.007 1.00 84.31 83 GLN A C 1
ATOM 626 O O . GLN A 1 83 ? 15.540 7.417 -6.965 1.00 84.31 83 GLN A O 1
ATOM 631 N N . PRO A 1 84 ? 16.414 5.704 -8.112 1.00 85.12 84 PRO A N 1
ATOM 632 C CA . PRO A 1 84 ? 16.524 6.471 -9.348 1.00 85.12 84 PRO A CA 1
ATOM 633 C C . PRO A 1 84 ? 15.149 6.959 -9.831 1.00 85.12 84 PRO A C 1
ATOM 635 O O . PRO A 1 84 ? 14.234 6.155 -9.984 1.00 85.12 84 PRO A O 1
ATOM 638 N N . LYS A 1 85 ? 15.034 8.250 -10.174 1.00 85.25 85 LYS A N 1
ATOM 639 C CA . LYS A 1 85 ? 13.774 8.922 -10.574 1.00 85.25 85 LYS A CA 1
ATOM 640 C C . LYS A 1 85 ? 13.043 8.315 -11.782 1.00 85.25 85 LYS A C 1
ATOM 642 O O . LYS A 1 85 ? 11.923 8.707 -12.075 1.00 85.25 85 LYS A O 1
ATOM 647 N N . LYS A 1 86 ? 13.682 7.392 -12.505 1.00 87.50 86 LYS A N 1
ATOM 648 C CA . LYS A 1 86 ? 13.073 6.665 -13.626 1.00 87.50 86 LYS A CA 1
ATOM 649 C C . LYS A 1 86 ? 12.057 5.610 -13.185 1.00 87.50 86 LYS A C 1
ATOM 651 O O . LYS A 1 86 ? 11.325 5.109 -14.029 1.00 87.50 86 LYS A O 1
ATOM 656 N N . TYR A 1 87 ? 12.072 5.218 -11.912 1.00 86.88 87 TYR A N 1
ATOM 657 C CA . TYR A 1 87 ? 11.154 4.219 -11.386 1.00 86.88 87 TYR A CA 1
ATOM 658 C C . TYR A 1 87 ? 9.944 4.873 -10.727 1.00 86.88 87 TYR A C 1
ATOM 660 O O . TYR A 1 87 ? 10.037 5.943 -10.129 1.00 86.88 87 TYR A O 1
ATOM 668 N N . GLU A 1 88 ? 8.812 4.192 -10.831 1.00 89.69 88 GLU A N 1
ATOM 669 C CA . GLU A 1 88 ? 7.572 4.590 -10.178 1.00 89.69 88 GLU A CA 1
ATOM 670 C C . GLU A 1 88 ? 7.680 4.425 -8.658 1.00 89.69 88 GLU A C 1
ATOM 672 O O . GLU A 1 88 ? 8.354 3.524 -8.151 1.00 89.69 88 GLU A O 1
ATOM 677 N N . ARG A 1 89 ? 6.971 5.286 -7.924 1.00 92.31 89 ARG A N 1
ATOM 678 C CA . ARG A 1 89 ? 6.890 5.230 -6.463 1.00 92.31 89 ARG A CA 1
ATOM 679 C C . ARG A 1 89 ? 5.783 4.252 -6.075 1.00 92.31 89 ARG A C 1
ATOM 681 O O . ARG A 1 89 ? 4.618 4.499 -6.378 1.00 92.31 89 ARG A O 1
ATOM 688 N N . LEU A 1 90 ? 6.145 3.154 -5.420 1.00 92.44 90 LEU A N 1
ATOM 689 C CA . LEU A 1 90 ? 5.206 2.109 -5.006 1.00 92.44 90 LEU A CA 1
ATOM 690 C C . LEU A 1 90 ? 5.003 2.152 -3.494 1.00 92.44 90 LEU A C 1
ATOM 692 O O . LEU A 1 90 ? 5.972 2.352 -2.763 1.00 92.44 90 LEU A O 1
ATOM 696 N N . LEU A 1 91 ? 3.778 1.885 -3.040 1.00 92.94 91 LEU A N 1
ATOM 697 C CA . LEU A 1 91 ? 3.452 1.788 -1.615 1.00 92.94 91 LEU A CA 1
ATOM 698 C C . LEU A 1 91 ? 4.243 0.663 -0.937 1.00 92.94 91 LEU A C 1
ATOM 700 O O . LEU A 1 91 ? 4.803 0.837 0.138 1.00 92.94 91 LEU A O 1
ATOM 704 N N . LEU A 1 92 ? 4.318 -0.496 -1.589 1.00 89.38 92 LEU A N 1
ATOM 705 C CA . LEU A 1 92 ? 5.076 -1.641 -1.108 1.00 89.38 92 LEU A CA 1
ATOM 706 C C . L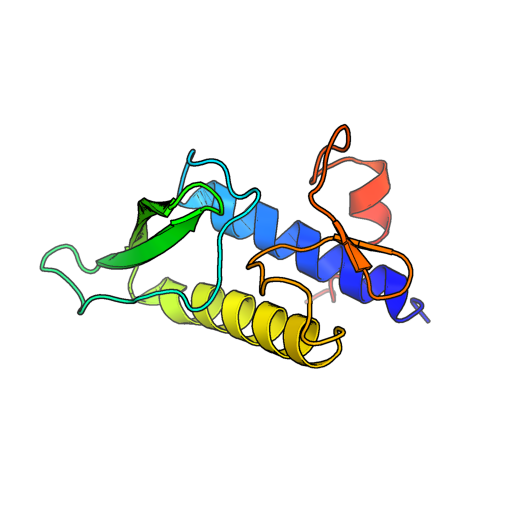EU A 1 92 ? 6.019 -2.108 -2.225 1.00 89.38 92 LEU A C 1
ATOM 708 O O . LEU A 1 92 ? 5.600 -2.735 -3.197 1.00 89.38 92 LEU A O 1
ATOM 712 N N . ALA A 1 93 ? 7.306 -1.783 -2.094 1.00 84.56 93 ALA A N 1
ATOM 713 C CA . ALA A 1 93 ? 8.351 -2.185 -3.034 1.00 84.56 93 ALA A CA 1
ATOM 714 C C . ALA A 1 93 ? 9.350 -3.123 -2.360 1.00 84.56 93 ALA A C 1
ATOM 716 O O . ALA A 1 93 ? 9.872 -2.819 -1.287 1.00 84.56 93 ALA A O 1
ATOM 717 N N . LYS A 1 94 ? 9.725 -4.216 -3.031 1.00 76.31 94 LYS A N 1
ATOM 718 C CA . LYS A 1 94 ? 10.907 -4.978 -2.626 1.00 76.31 94 LYS A CA 1
ATOM 719 C C . LYS A 1 94 ? 12.135 -4.373 -3.291 1.00 76.31 94 LYS A C 1
ATOM 721 O O . LYS A 1 94 ? 12.171 -4.196 -4.509 1.00 76.31 94 LYS A O 1
ATOM 726 N N . ARG A 1 95 ? 13.171 -4.081 -2.506 1.00 68.12 95 ARG A N 1
ATOM 727 C CA . ARG A 1 95 ? 14.450 -3.609 -3.044 1.00 68.12 95 ARG A CA 1
ATOM 728 C C . ARG A 1 95 ? 15.362 -4.764 -3.407 1.00 68.12 95 ARG A C 1
ATOM 730 O O . ARG A 1 95 ? 15.662 -5.622 -2.582 1.00 68.12 95 ARG A O 1
ATOM 737 N N . ASN A 1 96 ? 15.884 -4.709 -4.625 1.00 66.12 96 ASN A N 1
ATOM 738 C CA . ASN A 1 96 ? 17.101 -5.410 -5.001 1.00 66.12 96 ASN A CA 1
ATOM 739 C C . ASN A 1 96 ? 18.017 -4.407 -5.717 1.00 66.12 96 ASN A C 1
ATOM 741 O O . ASN A 1 96 ? 17.654 -3.914 -6.780 1.00 66.12 96 ASN A O 1
ATOM 745 N N . HIS A 1 97 ? 19.160 -4.054 -5.116 1.00 64.12 97 HIS A N 1
ATOM 746 C CA . HIS A 1 97 ? 20.108 -3.064 -5.661 1.00 64.12 97 HIS A CA 1
ATOM 747 C C . HIS A 1 97 ? 19.452 -1.733 -6.107 1.00 64.12 97 HIS A C 1
ATOM 749 O O . HIS A 1 97 ? 19.683 -1.258 -7.214 1.00 64.12 97 HIS A O 1
ATOM 755 N N . ASN A 1 98 ? 18.603 -1.133 -5.259 1.00 65.88 98 ASN A N 1
ATOM 756 C CA . ASN A 1 98 ? 17.865 0.121 -5.528 1.00 65.88 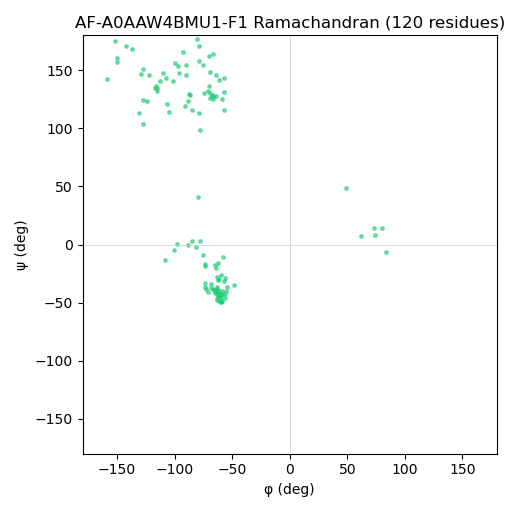98 ASN A CA 1
ATOM 757 C C . ASN A 1 98 ? 16.872 0.087 -6.702 1.00 65.88 98 ASN A C 1
ATOM 759 O O . ASN A 1 98 ? 16.291 1.119 -7.034 1.00 65.88 98 ASN A O 1
ATOM 763 N N . VAL A 1 99 ? 16.634 -1.081 -7.298 1.00 71.69 99 VAL A N 1
ATOM 764 C CA . VAL A 1 99 ? 15.553 -1.287 -8.259 1.00 71.69 99 VAL A CA 1
ATOM 765 C C . VAL A 1 99 ? 14.318 -1.748 -7.486 1.00 71.69 99 VAL A C 1
ATOM 767 O O . VAL A 1 99 ? 14.394 -2.788 -6.816 1.00 71.69 99 VAL A O 1
ATOM 770 N N . PRO A 1 100 ? 13.202 -0.998 -7.529 1.00 71.44 100 PRO A N 1
ATOM 771 C CA . PRO A 1 100 ? 11.946 -1.482 -6.982 1.00 71.44 100 PRO A CA 1
ATOM 772 C C . PRO A 1 100 ? 11.461 -2.653 -7.834 1.00 71.44 100 PRO A C 1
ATOM 774 O O . PRO A 1 100 ? 11.391 -2.571 -9.061 1.00 71.44 100 PRO A O 1
ATOM 777 N N . LYS A 1 101 ? 11.148 -3.764 -7.177 1.00 71.38 101 LYS A N 1
ATOM 778 C CA . LYS A 1 101 ? 10.471 -4.902 -7.790 1.00 71.38 101 LYS A CA 1
ATOM 779 C C . LYS A 1 101 ? 9.184 -5.176 -7.041 1.00 71.38 101 LYS A C 1
ATOM 781 O O . LYS A 1 101 ? 9.133 -5.061 -5.813 1.00 71.38 101 LYS A O 1
ATOM 786 N N . ASP A 1 102 ? 8.181 -5.612 -7.786 1.00 71.19 102 ASP A N 1
ATOM 787 C CA . ASP A 1 102 ? 7.029 -6.254 -7.176 1.00 71.19 102 ASP A CA 1
ATOM 788 C C . ASP A 1 102 ? 7.416 -7.638 -6.635 1.00 71.19 102 ASP A C 1
ATOM 790 O O . ASP A 1 102 ? 8.421 -8.232 -7.037 1.00 71.19 102 ASP A O 1
ATOM 794 N N . TRP A 1 103 ? 6.600 -8.187 -5.739 1.00 69.50 103 TRP A N 1
ATOM 795 C CA . TRP A 1 103 ? 6.823 -9.495 -5.113 1.00 69.50 103 TRP A CA 1
ATOM 796 C C . TRP A 1 103 ? 6.420 -10.703 -5.980 1.00 69.50 103 TRP A C 1
ATOM 798 O O . TRP A 1 103 ? 5.861 -11.676 -5.481 1.00 69.50 103 TRP A O 1
ATOM 808 N N . GLU A 1 104 ? 6.701 -10.695 -7.283 1.00 64.38 104 GLU A N 1
ATOM 809 C CA . GLU A 1 104 ? 6.346 -11.833 -8.147 1.00 64.38 104 GLU A CA 1
ATOM 810 C C . GLU A 1 104 ? 6.988 -13.150 -7.686 1.00 64.38 104 GLU A C 1
ATOM 812 O O . GLU A 1 104 ? 8.202 -13.240 -7.506 1.00 64.38 104 GLU A O 1
ATOM 817 N N . GLY A 1 105 ? 6.146 -14.170 -7.475 1.00 61.91 105 GLY A N 1
ATOM 818 C CA . GLY A 1 105 ? 6.561 -15.511 -7.051 1.00 61.91 105 GLY A CA 1
ATOM 819 C C . GLY A 1 105 ? 6.982 -15.634 -5.583 1.00 61.91 105 GLY A C 1
ATOM 820 O O . GLY A 1 105 ? 7.495 -16.680 -5.193 1.00 61.91 105 GLY A O 1
ATOM 821 N N . ILE A 1 106 ? 6.794 -14.596 -4.762 1.00 63.41 106 ILE A N 1
ATOM 822 C CA . ILE A 1 106 ? 7.209 -14.593 -3.355 1.00 63.41 106 ILE A CA 1
ATOM 823 C C . ILE A 1 106 ? 6.025 -14.193 -2.481 1.00 63.41 106 ILE A C 1
ATOM 825 O O . ILE A 1 106 ? 5.464 -13.113 -2.646 1.00 63.41 106 ILE A O 1
ATOM 829 N N . SER A 1 107 ? 5.682 -15.044 -1.511 1.00 69.81 107 SER A N 1
ATOM 830 C CA . SER A 1 107 ? 4.706 -14.675 -0.488 1.00 69.81 107 SER A CA 1
ATOM 831 C C . SER A 1 107 ? 5.278 -13.550 0.388 1.00 69.81 107 SER A C 1
ATOM 833 O O . SER A 1 107 ? 6.386 -13.709 0.913 1.00 69.81 107 SER A O 1
ATOM 835 N N . PRO A 1 108 ? 4.558 -12.432 0.578 1.00 68.44 108 PRO A N 1
ATOM 836 C CA . PRO A 1 108 ? 4.988 -11.340 1.455 1.00 68.44 108 PRO A CA 1
ATOM 837 C C . PRO A 1 108 ? 5.083 -11.777 2.925 1.00 68.44 108 PRO A C 1
ATOM 839 O O . PRO A 1 108 ? 5.824 -11.181 3.706 1.00 68.44 108 PRO A O 1
ATOM 842 N N . ILE A 1 109 ? 4.400 -12.868 3.287 1.00 75.81 109 ILE A N 1
ATOM 843 C CA . ILE A 1 109 ? 4.448 -13.487 4.611 1.00 75.81 109 ILE A CA 1
ATOM 844 C C . ILE A 1 109 ? 4.859 -14.951 4.450 1.00 75.81 109 ILE A C 1
ATOM 846 O O . ILE A 1 109 ? 4.222 -15.724 3.733 1.00 75.81 109 ILE A O 1
ATOM 850 N N . SER A 1 110 ? 5.934 -15.348 5.122 1.00 77.25 110 SER A N 1
ATOM 851 C CA . SER A 1 110 ? 6.338 -16.747 5.257 1.00 77.25 110 SER A CA 1
ATOM 852 C C . SER A 1 110 ? 7.072 -16.941 6.579 1.00 77.25 110 SER A C 1
ATOM 854 O O . SER A 1 110 ? 7.643 -15.989 7.115 1.00 77.25 110 SER A O 1
ATOM 856 N N . SER A 1 111 ? 7.104 -18.173 7.092 1.00 76.50 111 SER A N 1
ATOM 857 C CA . SER A 1 111 ? 7.822 -18.498 8.333 1.00 76.50 111 SER A CA 1
ATOM 858 C C . SER A 1 111 ? 9.294 -18.085 8.273 1.00 76.50 111 SER A C 1
ATOM 860 O O . SER A 1 111 ? 9.821 -17.517 9.224 1.00 76.50 111 SER A O 1
ATOM 862 N N . GLN A 1 112 ? 9.943 -18.279 7.124 1.00 77.25 112 GLN A N 1
ATOM 863 C CA . GLN A 1 112 ? 11.324 -17.855 6.897 1.00 77.25 112 GLN A CA 1
ATOM 864 C C . GLN A 1 112 ? 11.477 -16.331 6.958 1.00 77.25 112 GLN A C 1
ATOM 866 O O . GLN A 1 112 ? 12.442 -15.839 7.536 1.00 77.25 112 GLN A O 1
ATOM 871 N N . LEU A 1 113 ? 10.527 -15.576 6.402 1.00 74.00 113 LEU A N 1
ATOM 872 C CA . LEU A 1 113 ? 10.567 -14.115 6.417 1.00 74.00 113 LEU A CA 1
ATOM 873 C C . LEU A 1 113 ? 10.254 -13.525 7.797 1.00 74.00 113 LEU A C 1
ATOM 875 O O . LEU A 1 113 ? 10.839 -12.510 8.158 1.00 74.00 113 LEU A O 1
ATOM 879 N N . MET A 1 114 ? 9.392 -14.163 8.590 1.00 76.44 114 MET A N 1
ATOM 880 C CA . MET A 1 114 ? 9.098 -13.711 9.956 1.00 76.44 114 MET A CA 1
ATOM 881 C C . MET A 1 114 ? 10.335 -13.730 10.859 1.00 76.44 114 MET A C 1
ATOM 883 O O . MET A 1 114 ? 10.469 -12.873 11.726 1.00 76.44 114 MET A O 1
ATOM 887 N N . THR A 1 115 ? 11.294 -14.635 10.620 1.00 73.44 115 THR A N 1
ATOM 888 C CA . THR A 1 115 ? 12.553 -14.666 11.393 1.00 73.44 115 THR A CA 1
ATOM 889 C C . THR A 1 115 ? 13.400 -13.399 11.242 1.00 73.44 115 THR A C 1
ATOM 891 O O . THR A 1 115 ? 14.312 -13.174 12.037 1.00 73.44 115 THR A O 1
ATOM 894 N N . THR A 1 116 ? 13.132 -12.565 10.230 1.00 70.88 116 THR A N 1
ATOM 895 C CA . THR A 1 116 ? 13.860 -11.309 10.007 1.00 70.88 116 THR A CA 1
ATOM 896 C C . THR A 1 116 ? 13.137 -10.086 10.559 1.00 70.88 116 THR A C 1
ATOM 898 O O . THR A 1 116 ? 13.639 -8.975 10.387 1.00 70.88 116 THR A O 1
ATOM 901 N N . TRP A 1 117 ? 11.963 -10.249 11.171 1.00 74.31 117 TRP A N 1
ATOM 902 C CA . TRP A 1 117 ? 11.201 -9.132 11.718 1.00 74.31 117 TRP A CA 1
ATOM 903 C C . TRP A 1 117 ? 11.816 -8.724 13.056 1.00 74.31 117 TRP A C 1
ATOM 905 O O . TRP A 1 117 ? 11.805 -9.486 14.018 1.00 74.31 117 TRP A O 1
ATOM 915 N N . SER A 1 118 ? 12.389 -7.522 13.108 1.00 65.88 118 SER A N 1
ATOM 916 C CA . SER A 1 118 ? 12.839 -6.929 14.367 1.00 65.88 118 SER A CA 1
ATOM 917 C C . SER A 1 118 ? 11.613 -6.379 15.093 1.00 65.88 118 SER A C 1
ATOM 919 O O . SER A 1 118 ? 11.146 -5.296 14.753 1.00 65.88 118 SER A O 1
ATOM 921 N N . VAL A 1 119 ? 11.078 -7.134 16.049 1.00 64.88 119 VAL A N 1
ATOM 922 C CA . VAL A 1 119 ? 10.023 -6.667 16.958 1.00 64.88 119 VAL A CA 1
ATOM 923 C C . VAL A 1 119 ? 10.673 -6.459 18.319 1.00 64.88 119 VAL A C 1
ATOM 925 O O . VAL A 1 119 ? 11.274 -7.390 18.856 1.00 64.88 119 VAL A O 1
ATOM 928 N N . GLU A 1 120 ? 10.615 -5.240 18.848 1.00 64.06 120 GLU A N 1
ATOM 929 C CA . GLU A 1 120 ? 11.037 -4.994 20.226 1.00 64.06 120 GLU A CA 1
ATOM 930 C C . GLU A 1 120 ? 10.029 -5.637 21.183 1.00 64.06 120 GLU A C 1
ATOM 932 O O . GLU A 1 120 ? 8.818 -5.579 20.972 1.00 64.06 120 GLU A O 1
ATOM 937 N N . THR A 1 121 ? 10.535 -6.309 22.213 1.00 56.03 121 THR A N 1
ATOM 938 C CA . THR A 1 121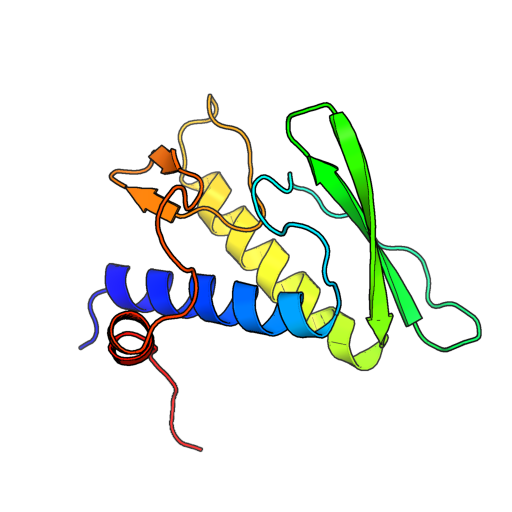 ? 9.702 -6.828 23.298 1.00 56.03 121 THR A CA 1
ATOM 939 C C . THR A 1 121 ? 9.268 -5.668 24.185 1.00 56.03 121 THR A C 1
ATOM 941 O O . THR A 1 121 ? 10.126 -4.887 24.596 1.00 56.03 121 THR A O 1
ATOM 944 N N . ASN A 1 122 ? 7.965 -5.583 24.470 1.00 42.34 122 ASN A N 1
ATOM 945 C CA . ASN A 1 122 ? 7.407 -4.652 25.457 1.00 42.34 122 ASN A CA 1
ATOM 946 C C . ASN A 1 122 ? 7.946 -4.915 26.866 1.00 42.34 122 ASN A C 1
ATOM 948 O O . ASN A 1 122 ? 8.127 -6.109 27.203 1.00 42.34 122 ASN A O 1
#

pLDDT: mean 84.06, std 13.91, range [42.34, 98.0]

Organism: Vibrio anguillarum (NCBI:txid55601)

Nearest PDB structures (foldseek):
  4qag-assembly3_A  TM=3.641E-01  e=4.581E-01  Human immunodeficiency virus type 1 BH10
  5j1e-assembly1_A  TM=4.791E-01  e=2.664E+00  Human immunodeficiency virus type 1 BH10
  2czo-assembly1_A  TM=2.861E-01  e=7.911E-01  Saccharomyces cerevisiae
  6zgp-assembly1_C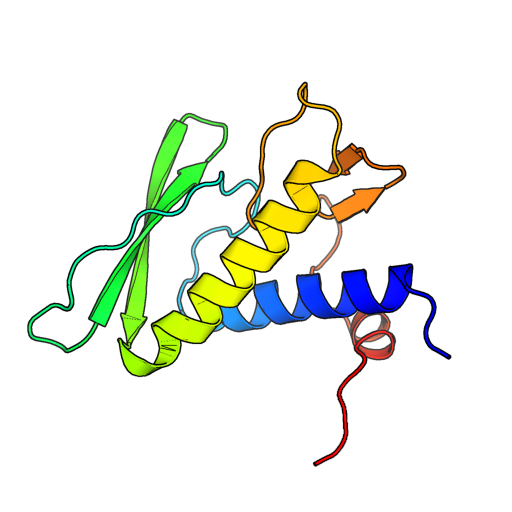  TM=4.098E-01  e=3.397E+00  Acinetobacter baumannii

Foldseek 3Di:
DQPPLLQLLQLLLVLVVVVVVFDPDPLWQWADDWDWDPQDPVQKIKIKTAGPVRDIDITIDHPVCVVVVVVLNVSQVVLLVQADPVDTRGSRFDDDPRDTDTQPPHDSDDPVSNVSNDDDDD

Secondary structure (DSSP, 8-state):
---HHHHHHHHHHHHHHHHHTT--S--TTEEEEEEEPPP-TTSEEEEEEEETTS-EEEEEEETTTHHHHHHHHHHHHHHHHTS-TTS--BSS-EEETTEEE--TT--SS-HHHHTT------

Radius of gyration: 14.81 Å; Cα contacts (8 Å, |Δi|>4): 157; chains: 1; bounding box: 43×32×41 Å

Mean predicted aligned error: 6.39 Å

Solvent-accessible surface area (backbone atoms only — not comparable to full-atom values): 7305 Å² total; per-residue (Å²): 132,82,54,72,70,43,45,53,51,21,53,56,33,49,47,50,55,57,51,52,76,54,39,91,66,80,67,72,52,30,33,59,75,72,44,75,55,71,71,45,97,89,45,32,24,44,44,33,38,32,36,86,89,67,53,68,54,72,42,56,42,50,58,88,53,46,61,61,56,50,52,46,47,50,54,21,49,60,58,39,70,73,30,64,85,89,57,84,45,38,52,60,58,47,75,58,95,65,42,76,36,72,66,80,98,48,73,76,72,45,78,77,57,54,75,41,45,82,72,84,82,131